Protein AF-A0AAE2V8K0-F1 (afdb_monomer_lite)

Sequence (144 aa):
MKSPLLIAMAVTLALTACDSVFAPAGWPVTVTSDRKAVSHMVDHVKFTGSTTNLSHQEKVLLTFLDDPKNIADSIGEEHHENSHKWTAAEVYLVEPGKHVSVLCENGVEQKPVYFHYHETEKTWYRVGNLEPEHSKGVAAVVVQ

Organism: NCBI:txid2800421

pLDDT: mean 84.71, std 18.4, range [37.19, 98.0]

Foldseek 3Di:
DDDDDDPDDDDDPPDDDPQFDDQDPPPADEFFQDPVLLCCCVVQAAEDDDSPDADRLRSRVSSQQSQLCSQLSQRVNNPPDQSSLKHFRYWYCPDGPAKIWTWIDNVPDIDIWIWGQDPVQQFIFTWPDDDPVGPPGTTHYRRD

Radius of gyration: 18.83 Å; chains: 1; bounding box: 55×66×33 Å

Structure (mmCIF, N/CA/C/O backbone):
data_AF-A0AAE2V8K0-F1
#
_entry.id   AF-A0AAE2V8K0-F1
#
loop_
_atom_site.group_PDB
_atom_site.id
_atom_site.type_symbol
_atom_site.label_atom_id
_atom_site.label_alt_id
_atom_site.label_comp_id
_atom_site.label_asym_id
_atom_site.label_entity_id
_atom_site.label_seq_id
_atom_site.pdbx_PDB_ins_code
_atom_site.Cartn_x
_atom_site.Cartn_y
_atom_site.Cartn_z
_atom_site.occupancy
_atom_site.B_iso_or_equiv
_atom_site.auth_seq_id
_atom_site.auth_comp_id
_atom_site.auth_asym_id
_atom_site.auth_atom_id
_atom_site.pdbx_PDB_model_num
ATOM 1 N N . MET A 1 1 ? 40.749 49.537 11.526 1.00 38.88 1 MET A N 1
ATOM 2 C CA . MET A 1 1 ? 39.767 50.111 10.571 1.00 38.88 1 MET A CA 1
ATOM 3 C C . MET A 1 1 ? 39.993 49.400 9.241 1.00 38.88 1 MET A C 1
ATOM 5 O O . MET A 1 1 ? 41.113 49.474 8.775 1.00 38.88 1 MET A O 1
ATOM 9 N N . LYS A 1 2 ? 39.101 48.638 8.604 1.00 38.88 2 LYS A N 1
ATOM 10 C CA . LYS A 1 2 ? 37.661 48.361 8.717 1.00 38.88 2 LYS A CA 1
ATOM 11 C C . LYS A 1 2 ? 37.446 46.887 8.317 1.00 38.88 2 LYS A C 1
ATOM 13 O O . LYS A 1 2 ? 38.063 46.436 7.358 1.00 38.88 2 LYS A O 1
ATOM 18 N N . SER A 1 3 ? 36.571 46.183 9.029 1.00 44.59 3 SER A N 1
ATOM 19 C CA . SER A 1 3 ? 35.986 44.906 8.599 1.00 44.59 3 SER A CA 1
ATOM 20 C C . SER A 1 3 ? 34.988 45.109 7.453 1.00 44.59 3 SER A C 1
ATOM 22 O O . SER A 1 3 ? 34.368 46.171 7.376 1.00 44.59 3 SER A O 1
ATOM 24 N N . PRO A 1 4 ? 34.732 44.053 6.672 1.00 48.25 4 PRO A N 1
ATOM 25 C CA . PRO A 1 4 ? 33.387 43.721 6.204 1.00 48.25 4 PRO A CA 1
ATOM 26 C C . PRO A 1 4 ? 33.098 42.270 6.637 1.00 48.25 4 PRO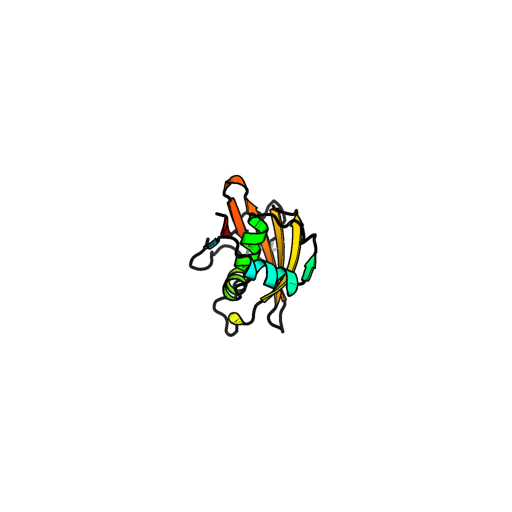 A C 1
ATOM 28 O O . PRO A 1 4 ? 33.680 41.330 6.115 1.00 48.25 4 PRO A O 1
ATOM 31 N N . LEU A 1 5 ? 32.434 41.986 7.757 1.00 42.44 5 LEU A N 1
ATOM 32 C CA . LEU A 1 5 ? 30.994 42.095 8.006 1.00 42.44 5 LEU A CA 1
ATOM 33 C C . LEU A 1 5 ? 30.100 41.857 6.769 1.00 42.44 5 LEU A C 1
ATOM 35 O O . LEU A 1 5 ? 29.931 42.740 5.938 1.00 42.44 5 LEU A O 1
ATOM 39 N N . LEU A 1 6 ? 29.476 40.672 6.775 1.00 45.03 6 LEU A N 1
ATOM 40 C CA . LEU A 1 6 ? 28.137 40.352 6.265 1.00 45.03 6 LEU A CA 1
ATOM 41 C C . LEU A 1 6 ? 27.896 40.455 4.750 1.00 45.03 6 LEU A C 1
ATOM 43 O O . LEU A 1 6 ? 27.328 41.421 4.254 1.00 45.03 6 LEU A O 1
ATOM 47 N N . ILE A 1 7 ? 28.134 39.339 4.060 1.00 44.94 7 ILE A N 1
ATOM 48 C CA . ILE A 1 7 ? 27.160 38.832 3.083 1.00 44.94 7 ILE A CA 1
ATOM 49 C C . ILE A 1 7 ? 26.693 37.476 3.613 1.00 44.94 7 ILE A C 1
ATOM 51 O O . ILE A 1 7 ? 27.180 36.415 3.238 1.00 44.94 7 ILE A O 1
ATOM 55 N N . ALA A 1 8 ? 25.787 37.537 4.584 1.00 40.66 8 ALA A N 1
ATOM 56 C CA . ALA A 1 8 ? 24.823 36.477 4.796 1.00 40.66 8 ALA A CA 1
ATOM 57 C C . ALA A 1 8 ? 23.635 36.808 3.893 1.00 40.66 8 ALA A C 1
ATOM 59 O O . ALA A 1 8 ? 23.083 37.896 4.021 1.00 40.66 8 ALA A O 1
ATOM 60 N N . MET A 1 9 ? 23.275 35.908 2.983 1.00 38.28 9 MET A N 1
ATOM 61 C CA . MET A 1 9 ? 21.905 35.408 2.827 1.00 38.28 9 MET A CA 1
ATOM 62 C C . MET A 1 9 ? 21.748 34.645 1.509 1.00 38.28 9 MET A C 1
ATOM 64 O O . MET A 1 9 ? 21.858 35.197 0.420 1.00 38.28 9 MET A O 1
ATOM 68 N N . ALA A 1 10 ? 21.366 33.382 1.691 1.00 45.31 10 ALA A N 1
ATOM 69 C CA . ALA A 1 10 ? 20.246 32.766 0.993 1.00 45.31 10 ALA A CA 1
ATOM 70 C C . ALA A 1 10 ? 20.416 32.415 -0.488 1.00 45.31 10 ALA A C 1
ATOM 72 O O . ALA A 1 10 ? 19.598 32.821 -1.299 1.00 45.31 10 ALA A O 1
ATOM 73 N N . VAL A 1 11 ? 21.360 31.535 -0.824 1.00 44.00 11 VAL A N 1
ATOM 74 C CA . VAL A 1 11 ? 21.142 30.598 -1.940 1.00 44.00 11 VAL A CA 1
ATOM 75 C C . VAL A 1 11 ? 21.827 29.274 -1.615 1.00 44.00 11 VAL A C 1
ATOM 77 O O . VAL A 1 11 ? 23.029 29.166 -1.789 1.00 44.00 11 VAL A O 1
ATOM 80 N N . THR A 1 12 ? 21.045 28.333 -1.078 1.00 38.94 12 THR A N 1
ATOM 81 C CA . THR A 1 12 ? 21.103 26.856 -1.225 1.00 38.94 12 THR A CA 1
ATOM 82 C C . THR A 1 12 ? 20.494 26.182 0.010 1.00 38.94 12 THR A C 1
ATOM 84 O O . THR A 1 12 ? 21.112 25.361 0.677 1.00 38.94 12 THR A O 1
ATOM 87 N N . LEU A 1 13 ? 19.256 26.556 0.330 1.00 41.56 13 LEU A N 1
ATOM 88 C CA . LEU A 1 13 ? 18.327 25.753 1.130 1.00 41.56 13 LEU A CA 1
ATOM 89 C C . LEU A 1 13 ? 17.140 25.443 0.216 1.00 41.56 13 LEU A C 1
ATOM 91 O O . LEU A 1 13 ? 16.050 25.978 0.359 1.00 41.56 13 LEU A O 1
ATOM 95 N N . ALA A 1 14 ? 17.411 24.669 -0.825 1.00 43.31 14 ALA A N 1
ATOM 96 C CA . ALA A 1 14 ? 16.397 24.125 -1.710 1.00 43.31 14 ALA A CA 1
ATOM 97 C C . ALA A 1 14 ? 16.989 22.850 -2.292 1.00 43.31 14 ALA A C 1
ATOM 99 O O . ALA A 1 14 ? 17.679 22.937 -3.298 1.00 43.31 14 ALA A O 1
ATOM 100 N N . LEU A 1 15 ? 16.840 21.727 -1.579 1.00 42.91 15 LEU A N 1
ATOM 101 C CA . LEU A 1 15 ? 16.934 20.345 -2.089 1.00 42.91 15 LEU A CA 1
ATOM 102 C C . LEU A 1 15 ? 16.721 19.321 -0.953 1.00 42.91 15 LEU A C 1
ATOM 104 O O . LEU A 1 15 ? 17.386 18.295 -0.882 1.00 42.91 15 LEU A O 1
ATOM 108 N N . THR A 1 16 ? 15.788 19.584 -0.037 1.00 40.84 16 THR A N 1
ATOM 109 C CA . THR A 1 16 ? 15.319 18.551 0.895 1.00 40.84 16 THR A CA 1
ATOM 110 C C . THR A 1 16 ? 13.808 18.445 0.773 1.00 40.84 16 THR A C 1
ATOM 112 O O . THR A 1 16 ? 13.094 19.354 1.190 1.00 40.84 16 THR A O 1
ATOM 115 N N . ALA A 1 17 ? 13.371 17.332 0.182 1.00 37.19 17 ALA A N 1
ATOM 116 C CA . ALA A 1 17 ? 12.003 16.822 0.140 1.00 37.19 17 ALA A CA 1
ATOM 117 C C . ALA A 1 17 ? 10.971 17.689 -0.608 1.00 37.19 17 ALA A C 1
ATOM 119 O O . ALA A 1 17 ? 10.104 18.317 -0.009 1.00 37.19 17 ALA A O 1
ATOM 120 N N . CYS A 1 18 ? 11.012 17.640 -1.941 1.00 42.81 18 CYS A N 1
ATOM 121 C CA . CYS A 1 18 ? 9.850 17.955 -2.780 1.00 42.81 18 CYS A CA 1
ATOM 122 C C . CYS A 1 18 ? 9.166 16.668 -3.287 1.00 42.81 18 CYS A C 1
ATOM 124 O O . CYS A 1 18 ? 8.561 16.686 -4.347 1.00 42.81 18 CYS A O 1
ATOM 126 N N . ASP A 1 19 ? 9.248 15.555 -2.552 1.00 45.06 19 ASP A N 1
ATOM 127 C CA . ASP A 1 19 ? 8.736 14.258 -3.035 1.00 45.06 19 ASP A CA 1
ATOM 128 C C . ASP A 1 19 ? 7.347 13.884 -2.484 1.00 45.06 19 ASP A C 1
ATOM 130 O O . ASP A 1 19 ? 6.831 12.812 -2.784 1.00 45.06 19 ASP A O 1
ATOM 134 N N . SER A 1 20 ? 6.696 14.730 -1.675 1.00 51.31 20 SER A N 1
ATOM 135 C CA . SER A 1 20 ? 5.611 14.233 -0.807 1.00 51.31 20 SER A CA 1
ATOM 136 C C . SER A 1 20 ? 4.360 15.105 -0.668 1.00 51.31 20 SER A C 1
ATOM 138 O O . SER A 1 20 ? 3.733 15.068 0.388 1.00 51.31 20 SER A O 1
ATOM 140 N N . VAL A 1 21 ? 3.948 15.878 -1.681 1.00 56.09 21 VAL A N 1
ATOM 141 C CA . VAL A 1 21 ? 2.711 16.694 -1.552 1.00 56.09 21 VAL A CA 1
ATOM 142 C C . VAL A 1 21 ? 1.662 16.436 -2.631 1.00 56.09 21 VAL A C 1
ATOM 144 O O . VAL A 1 21 ? 0.474 16.619 -2.369 1.00 56.09 21 VAL A O 1
ATOM 147 N N . PHE A 1 22 ? 2.041 15.969 -3.819 1.00 69.56 22 PHE A N 1
ATOM 148 C CA . PHE A 1 22 ? 1.057 15.742 -4.875 1.00 69.56 22 PHE A CA 1
ATOM 149 C C . PHE A 1 22 ? 0.486 14.329 -4.803 1.00 69.56 22 PHE A C 1
ATOM 151 O O . PHE A 1 22 ? 1.219 13.340 -4.737 1.00 69.56 22 PHE A O 1
ATOM 158 N N . ALA A 1 23 ? -0.844 14.262 -4.771 1.00 83.38 23 ALA A N 1
ATOM 159 C CA . ALA A 1 23 ? -1.573 13.018 -4.909 1.00 83.38 23 ALA A CA 1
ATOM 160 C C . ALA A 1 23 ? -1.494 12.543 -6.364 1.00 83.38 23 ALA A C 1
ATOM 162 O O . ALA A 1 23 ? -1.765 13.356 -7.257 1.00 83.38 23 ALA A O 1
ATOM 163 N N . PRO A 1 24 ? -1.171 11.262 -6.616 1.00 89.56 24 PRO A N 1
ATOM 164 C CA . PRO A 1 24 ? -1.333 10.676 -7.938 1.00 89.56 24 PRO A CA 1
ATOM 165 C C . PRO A 1 24 ? -2.760 10.884 -8.454 1.00 89.56 24 PRO A C 1
ATOM 167 O O . PRO A 1 24 ? -3.730 10.939 -7.688 1.00 89.56 24 PRO A O 1
ATOM 170 N N . ALA A 1 25 ? -2.909 11.009 -9.771 1.00 88.38 25 ALA A N 1
ATOM 171 C CA . ALA A 1 25 ? -4.222 11.194 -10.373 1.00 88.38 25 ALA A CA 1
ATOM 172 C C . ALA A 1 25 ? -5.151 10.012 -10.030 1.00 88.38 25 ALA A C 1
ATOM 174 O O . ALA A 1 25 ? -4.803 8.853 -10.246 1.00 88.38 25 ALA A O 1
ATOM 175 N N . GLY A 1 26 ? -6.352 10.314 -9.527 1.00 89.81 26 GLY A N 1
ATOM 176 C CA . GLY A 1 26 ? -7.345 9.304 -9.141 1.00 89.81 26 GLY A CA 1
ATOM 177 C C . GLY A 1 26 ? -7.267 8.837 -7.685 1.00 89.81 26 GLY A C 1
ATOM 178 O O . GLY A 1 26 ? -8.057 7.980 -7.299 1.00 89.81 26 GLY A O 1
ATOM 179 N N . TRP A 1 27 ? -6.368 9.399 -6.871 1.00 94.12 27 TRP A N 1
ATOM 180 C CA . TRP A 1 27 ? -6.332 9.142 -5.431 1.00 94.12 27 TRP A CA 1
ATOM 181 C C . TRP A 1 27 ? -7.268 10.080 -4.640 1.00 94.12 27 TRP A C 1
ATOM 183 O O . TRP A 1 27 ? -7.443 11.240 -5.028 1.00 94.12 27 TRP A O 1
ATOM 193 N N . PRO A 1 28 ? -7.841 9.612 -3.511 1.00 95.44 28 PRO A N 1
ATOM 194 C CA . PRO A 1 28 ? -7.721 8.253 -2.976 1.00 95.44 28 PRO A CA 1
ATOM 195 C C . PRO A 1 28 ? -8.581 7.235 -3.741 1.00 95.44 28 PRO A C 1
ATOM 197 O O . PRO A 1 28 ? -9.668 7.549 -4.227 1.00 95.44 28 PRO A O 1
ATOM 200 N N . VAL A 1 29 ? -8.115 5.988 -3.794 1.00 95.25 29 VAL A N 1
ATOM 201 C CA . VAL A 1 29 ? -8.820 4.870 -4.429 1.00 95.25 29 VAL A CA 1
ATOM 202 C C . VAL A 1 29 ? -9.710 4.175 -3.404 1.00 95.25 29 VAL A C 1
ATOM 204 O O . VAL A 1 29 ? -9.304 3.920 -2.275 1.00 95.25 29 VAL A O 1
ATOM 207 N N . THR A 1 30 ? -10.937 3.838 -3.786 1.00 96.62 30 THR A N 1
ATOM 208 C CA . THR A 1 30 ? -11.821 3.020 -2.947 1.00 96.62 30 THR A CA 1
ATOM 209 C C . THR A 1 30 ? -11.589 1.546 -3.256 1.00 96.62 30 THR A C 1
ATOM 211 O O . THR A 1 30 ? -11.784 1.130 -4.396 1.00 96.62 30 THR A O 1
ATOM 214 N N . VAL A 1 31 ? -11.175 0.762 -2.259 1.00 94.56 31 VAL A N 1
ATOM 215 C CA . VAL A 1 31 ? -10.784 -0.642 -2.453 1.00 94.56 31 VAL A CA 1
ATOM 216 C C . VAL A 1 31 ? -11.537 -1.538 -1.471 1.00 94.56 31 VAL A C 1
ATOM 218 O O . VAL A 1 31 ? -11.598 -1.276 -0.271 1.00 94.56 31 VAL A O 1
ATOM 221 N N . THR A 1 32 ? -12.104 -2.625 -1.990 1.00 95.31 32 THR A N 1
ATOM 222 C CA . THR A 1 32 ? -12.609 -3.750 -1.191 1.00 95.31 32 THR A CA 1
ATOM 223 C C . THR A 1 32 ? -11.544 -4.841 -1.156 1.00 95.31 32 THR A C 1
ATOM 225 O O . THR A 1 32 ? -10.794 -5.000 -2.115 1.00 95.31 32 THR A O 1
ATOM 228 N N . SER A 1 33 ? -11.465 -5.606 -0.067 1.00 95.75 33 SER A N 1
ATOM 229 C CA . SER A 1 33 ? -10.486 -6.688 0.027 1.00 95.75 33 SER A CA 1
ATOM 230 C C . SER A 1 33 ? -10.776 -7.795 -0.993 1.00 95.75 33 SER A C 1
ATOM 232 O O . SER A 1 33 ? -11.872 -8.358 -1.026 1.00 95.75 33 SER A O 1
ATOM 234 N N . ASP A 1 34 ? -9.773 -8.137 -1.803 1.00 97.19 34 ASP A N 1
ATOM 235 C CA . ASP A 1 34 ? -9.802 -9.281 -2.713 1.00 97.19 34 ASP A CA 1
ATOM 236 C C . ASP A 1 34 ? -8.948 -10.412 -2.133 1.00 97.19 34 ASP A C 1
ATOM 238 O O . ASP A 1 34 ? -7.743 -10.285 -1.911 1.00 97.19 34 ASP A O 1
ATOM 242 N N . ARG A 1 35 ? -9.578 -11.564 -1.894 1.00 96.19 35 ARG A N 1
ATOM 243 C CA . ARG A 1 35 ? -8.906 -12.735 -1.324 1.00 96.19 35 ARG A CA 1
ATOM 244 C C . ARG A 1 35 ? -7.751 -13.246 -2.193 1.00 96.19 35 ARG A C 1
ATOM 246 O O . ARG A 1 35 ? -6.782 -13.752 -1.633 1.00 96.19 35 ARG A O 1
ATOM 253 N N . LYS A 1 36 ? -7.856 -13.174 -3.523 1.00 97.31 36 LYS A N 1
ATOM 254 C CA . LYS A 1 36 ? -6.808 -13.640 -4.441 1.00 97.31 36 LYS A CA 1
ATOM 255 C C . LYS A 1 36 ? -5.594 -12.725 -4.392 1.00 97.31 36 LYS A C 1
ATOM 257 O O . LYS A 1 36 ? -4.496 -13.242 -4.237 1.00 97.31 36 LYS A O 1
ATOM 262 N N . ALA A 1 37 ? -5.811 -11.413 -4.442 1.00 96.75 37 ALA A N 1
ATOM 263 C CA . ALA A 1 37 ? -4.746 -10.419 -4.321 1.00 96.75 37 ALA A CA 1
ATOM 264 C C . ALA A 1 37 ? -4.023 -10.548 -2.972 1.00 96.75 37 ALA A C 1
ATOM 266 O O . ALA A 1 37 ? -2.804 -10.650 -2.905 1.00 96.75 37 ALA A O 1
ATOM 267 N N . VAL A 1 38 ? -4.787 -10.671 -1.878 1.00 96.50 38 VAL A N 1
ATOM 268 C CA . VAL A 1 38 ? -4.217 -10.894 -0.541 1.00 96.50 38 VAL A CA 1
ATOM 269 C C . VAL A 1 38 ? -3.388 -12.180 -0.485 1.00 96.50 38 VAL A C 1
ATOM 271 O O . VAL A 1 38 ? -2.298 -12.157 0.078 1.00 96.50 38 VAL A O 1
ATOM 274 N N . SER A 1 39 ? -3.881 -13.292 -1.049 1.00 95.69 39 SER A N 1
ATOM 275 C CA . SER A 1 39 ? -3.116 -14.549 -1.095 1.00 95.69 39 SER A CA 1
ATOM 276 C C . SER A 1 39 ? -1.842 -14.381 -1.908 1.00 95.69 39 SER A C 1
ATOM 278 O O . SER A 1 39 ? -0.780 -14.724 -1.415 1.00 95.69 39 SER A O 1
ATOM 280 N N . HIS A 1 40 ? -1.933 -13.795 -3.106 1.00 95.62 40 HIS A N 1
ATOM 281 C CA . HIS A 1 40 ? -0.777 -13.568 -3.967 1.00 95.62 40 HIS A CA 1
ATOM 282 C C . HIS A 1 40 ? 0.306 -12.766 -3.241 1.00 95.62 40 HIS A C 1
ATOM 284 O O . HIS A 1 40 ? 1.450 -13.213 -3.175 1.00 95.62 40 HIS A O 1
ATOM 290 N N . MET A 1 41 ? -0.070 -11.656 -2.603 1.00 95.88 41 MET A N 1
ATOM 291 C CA . MET A 1 41 ? 0.853 -10.866 -1.796 1.00 95.88 41 MET A CA 1
ATOM 292 C C . MET A 1 41 ? 1.480 -11.711 -0.684 1.00 95.88 41 MET A C 1
ATOM 294 O O . MET A 1 41 ? 2.699 -11.777 -0.591 1.00 95.88 41 MET A O 1
ATOM 298 N N . VAL A 1 42 ? 0.679 -12.394 0.138 1.00 94.31 42 VAL A N 1
ATOM 299 C CA . VAL A 1 42 ? 1.183 -13.202 1.266 1.00 94.31 42 VAL A CA 1
ATOM 300 C C . VAL A 1 42 ? 2.087 -14.356 0.819 1.00 94.31 42 VAL A C 1
ATOM 302 O O . VAL A 1 42 ? 3.048 -14.674 1.519 1.00 94.31 42 VAL A O 1
ATOM 305 N N . ASP A 1 43 ? 1.790 -14.975 -0.321 1.00 93.69 43 ASP A N 1
ATOM 306 C CA . ASP A 1 43 ? 2.503 -16.147 -0.827 1.00 93.69 43 ASP A CA 1
ATOM 307 C C . ASP A 1 43 ? 3.811 -15.772 -1.550 1.00 93.69 43 ASP A C 1
ATOM 309 O O . ASP A 1 43 ? 4.751 -16.571 -1.566 1.00 93.69 43 ASP A O 1
ATOM 313 N N . HIS A 1 44 ? 3.888 -14.571 -2.140 1.00 92.56 44 HIS A N 1
ATOM 314 C CA . HIS A 1 44 ? 4.991 -14.176 -3.028 1.00 92.56 44 HIS A CA 1
ATOM 315 C C . HIS A 1 44 ? 5.814 -12.970 -2.568 1.00 92.56 44 HIS A C 1
ATOM 317 O O . HIS A 1 44 ? 6.925 -12.784 -3.062 1.00 92.56 44 HIS A O 1
ATOM 323 N N . VAL A 1 45 ? 5.324 -12.178 -1.618 1.00 94.00 45 VAL A N 1
ATOM 324 C CA . VAL A 1 45 ? 6.052 -11.041 -1.042 1.00 94.00 45 VAL A CA 1
ATOM 325 C C . VAL A 1 45 ? 6.576 -11.440 0.330 1.00 94.00 45 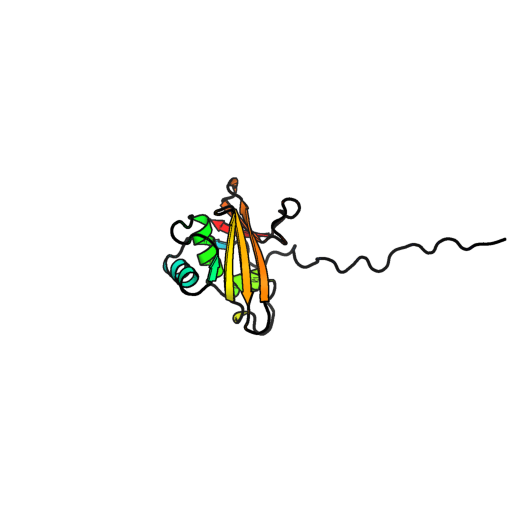VAL A C 1
ATOM 327 O O . VAL A 1 45 ? 5.913 -12.144 1.091 1.00 94.00 45 VAL A O 1
ATOM 330 N N . LYS A 1 46 ? 7.782 -11.003 0.692 1.00 92.81 46 LYS A N 1
ATOM 331 C CA . LYS A 1 46 ? 8.315 -11.303 2.022 1.00 92.81 46 LYS A CA 1
ATOM 332 C C . LYS A 1 46 ? 7.575 -10.479 3.076 1.00 92.81 46 LYS A C 1
ATOM 334 O O . LYS A 1 46 ? 7.647 -9.253 3.083 1.00 92.81 46 LYS A O 1
ATOM 339 N N . PHE A 1 47 ? 6.906 -11.154 4.006 1.00 91.31 47 PHE A N 1
ATOM 340 C CA . PHE A 1 47 ? 6.221 -10.512 5.125 1.00 91.31 47 PHE A CA 1
ATOM 341 C C . PHE A 1 47 ? 7.042 -10.577 6.402 1.00 91.31 47 PHE A C 1
ATOM 343 O O . PHE A 1 47 ? 7.511 -11.639 6.808 1.00 91.31 47 PHE A O 1
ATOM 350 N N . THR A 1 48 ? 7.136 -9.441 7.085 1.00 83.19 48 THR A N 1
ATOM 351 C CA . THR A 1 48 ? 7.631 -9.399 8.458 1.00 83.19 48 THR A CA 1
ATOM 352 C C . THR A 1 48 ? 6.484 -8.995 9.377 1.00 83.19 48 THR A C 1
ATOM 354 O O . THR A 1 48 ? 6.013 -7.858 9.356 1.00 83.19 48 THR A O 1
ATOM 357 N N . GLY A 1 49 ? 5.993 -9.974 10.134 1.00 74.69 49 GLY A N 1
ATOM 358 C CA . GLY A 1 49 ? 4.764 -9.890 10.921 1.00 74.69 49 GLY A CA 1
ATOM 359 C C . GLY A 1 49 ? 3.931 -11.165 10.781 1.00 74.69 49 GLY A C 1
ATOM 360 O O . GLY A 1 49 ? 4.248 -12.047 9.984 1.00 74.69 49 GLY A O 1
ATOM 361 N N . SER A 1 50 ? 2.863 -11.285 11.571 1.00 78.25 50 SER A N 1
ATOM 362 C CA . SER A 1 50 ? 1.964 -12.442 11.496 1.00 78.25 50 SER A CA 1
ATOM 363 C C . SER A 1 50 ? 0.934 -12.257 10.382 1.00 78.25 50 SER A C 1
ATOM 365 O O . SER A 1 50 ? 0.032 -11.435 10.508 1.00 78.25 50 SER A O 1
ATOM 367 N N . THR A 1 51 ? 1.008 -13.062 9.323 1.00 84.06 51 THR A N 1
ATOM 368 C CA . THR A 1 51 ? 0.045 -13.026 8.202 1.00 84.06 51 THR A CA 1
ATOM 369 C C . THR A 1 51 ? -1.258 -13.780 8.491 1.00 84.06 51 THR A C 1
ATOM 371 O O . THR A 1 51 ? -2.246 -13.627 7.776 1.00 84.06 51 THR A O 1
ATOM 374 N N . THR A 1 52 ? -1.308 -14.568 9.568 1.00 82.06 52 THR A N 1
ATOM 375 C CA . THR A 1 52 ? -2.482 -15.379 9.939 1.00 82.06 52 THR A CA 1
ATOM 376 C C . THR A 1 52 ? -3.685 -14.556 10.398 1.00 82.06 52 THR A C 1
ATOM 378 O O . THR A 1 52 ? -4.816 -15.016 10.265 1.00 82.06 52 THR A O 1
ATOM 381 N N . ASN A 1 53 ? -3.460 -13.339 10.903 1.00 85.88 53 ASN A N 1
ATOM 382 C CA . ASN A 1 53 ? -4.493 -12.485 11.495 1.00 85.88 53 ASN A CA 1
ATOM 383 C C . ASN A 1 53 ? -4.492 -11.076 10.889 1.00 85.88 53 ASN A C 1
ATOM 385 O O . ASN A 1 53 ? -4.614 -10.092 11.613 1.00 85.88 53 ASN A O 1
ATOM 389 N N . LEU A 1 54 ? -4.363 -10.973 9.563 1.00 93.38 54 LEU A N 1
ATOM 390 C CA . LEU A 1 54 ? -4.485 -9.687 8.877 1.00 93.38 54 LEU A CA 1
ATOM 391 C C . LEU A 1 54 ? -5.874 -9.079 9.115 1.00 93.38 54 LEU A C 1
ATOM 393 O O . LEU A 1 54 ? -6.913 -9.708 8.854 1.00 93.38 54 LEU A O 1
ATOM 397 N N . 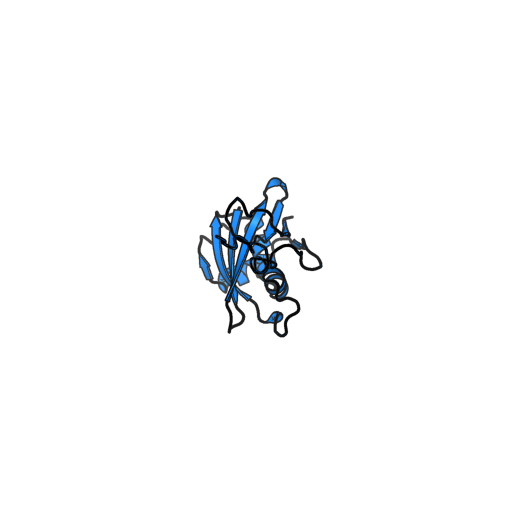SER A 1 55 ? -5.874 -7.838 9.584 1.00 95.19 55 SER A N 1
ATOM 398 C CA . SER A 1 55 ? -7.059 -7.003 9.736 1.00 95.19 55 SER A CA 1
ATOM 399 C C . SER A 1 55 ? -7.707 -6.694 8.381 1.00 95.19 55 SER A C 1
ATOM 401 O O . SER A 1 55 ? -7.136 -6.933 7.314 1.00 95.19 55 SER A O 1
ATOM 403 N N . HIS A 1 56 ? -8.938 -6.176 8.402 1.00 96.31 56 HIS A N 1
ATOM 404 C CA . HIS A 1 56 ? -9.649 -5.828 7.167 1.00 96.31 56 HIS A CA 1
ATOM 405 C C . HIS A 1 56 ? -8.933 -4.719 6.392 1.00 96.31 56 HIS A C 1
ATOM 407 O O . HIS A 1 56 ? -8.706 -4.855 5.193 1.00 96.31 56 HIS A O 1
ATOM 413 N N . GLN A 1 57 ? -8.498 -3.667 7.084 1.00 96.94 57 GLN A N 1
ATOM 414 C CA . GLN A 1 57 ? -7.761 -2.563 6.484 1.00 96.94 57 GLN A CA 1
ATOM 415 C C . GLN A 1 57 ? -6.417 -3.012 5.903 1.00 96.94 57 GLN A C 1
ATOM 417 O O . GLN A 1 57 ? -6.050 -2.547 4.828 1.00 96.94 57 GLN A O 1
ATOM 422 N N . GLU A 1 58 ? -5.708 -3.947 6.544 1.00 97.06 58 GLU A N 1
ATOM 423 C CA . GLU A 1 58 ? -4.471 -4.505 5.984 1.00 97.06 58 GLU A CA 1
ATOM 424 C C . GLU A 1 58 ? -4.760 -5.310 4.719 1.00 97.06 58 GLU A C 1
ATOM 426 O O . GLU A 1 58 ? -4.076 -5.130 3.722 1.00 97.06 58 GLU A O 1
ATOM 431 N N . LYS A 1 59 ? -5.812 -6.139 4.700 1.00 97.38 59 LYS A N 1
ATOM 432 C CA . LYS A 1 59 ? -6.218 -6.878 3.489 1.00 97.38 59 LYS A CA 1
ATOM 433 C C . LYS A 1 59 ? -6.573 -5.946 2.332 1.00 97.38 59 LYS A C 1
ATOM 435 O O . LYS A 1 59 ? -6.238 -6.239 1.186 1.00 97.38 59 LYS A O 1
ATOM 440 N N . VAL A 1 60 ? -7.240 -4.833 2.626 1.00 97.94 60 VAL A N 1
ATOM 441 C CA . VAL A 1 60 ? -7.539 -3.794 1.635 1.00 97.94 60 VAL A CA 1
ATOM 442 C C . VAL A 1 60 ? -6.254 -3.148 1.116 1.00 97.94 60 VAL A C 1
ATOM 444 O O . VAL A 1 60 ? -6.092 -3.032 -0.096 1.00 97.94 60 VAL A O 1
ATOM 447 N N . LEU A 1 61 ? -5.307 -2.809 1.997 1.00 97.88 61 LEU A N 1
ATOM 448 C CA . LEU A 1 61 ? -4.008 -2.281 1.578 1.00 97.88 61 LEU A CA 1
ATOM 449 C C . LEU A 1 61 ? -3.232 -3.294 0.726 1.00 97.88 61 LEU A C 1
ATOM 451 O O . LEU A 1 61 ? -2.691 -2.924 -0.305 1.00 97.88 61 LEU A O 1
ATOM 455 N N . LEU A 1 62 ? -3.220 -4.577 1.092 1.00 97.31 62 LEU A N 1
ATOM 456 C CA . LEU A 1 62 ? -2.569 -5.612 0.284 1.00 97.31 62 LEU A CA 1
ATOM 457 C C . LEU A 1 62 ? -3.230 -5.780 -1.086 1.00 97.31 62 LEU A C 1
ATOM 459 O O . LEU A 1 62 ? -2.527 -5.948 -2.070 1.00 97.31 62 LEU A O 1
ATOM 463 N N . THR A 1 63 ? -4.559 -5.679 -1.163 1.00 98.00 63 THR A N 1
ATOM 464 C CA . THR A 1 63 ? -5.276 -5.688 -2.450 1.00 98.00 63 THR A CA 1
ATOM 465 C C . THR A 1 63 ? -4.855 -4.508 -3.324 1.00 98.00 63 THR A C 1
ATOM 467 O O . THR A 1 63 ? -4.674 -4.657 -4.525 1.00 98.00 63 THR A O 1
ATOM 470 N N . PHE A 1 64 ? -4.670 -3.335 -2.720 1.00 97.75 64 PHE A N 1
ATOM 471 C CA . PHE A 1 64 ? -4.161 -2.158 -3.414 1.00 97.75 64 PHE A CA 1
ATOM 472 C C . PHE A 1 64 ? -2.713 -2.348 -3.900 1.00 97.75 64 PHE A C 1
ATOM 474 O O . PHE A 1 64 ? -2.416 -2.016 -5.044 1.00 97.75 64 PHE A O 1
ATOM 481 N N . LEU A 1 65 ? -1.834 -2.907 -3.063 1.00 97.50 65 LEU A N 1
ATOM 482 C CA . LEU A 1 65 ? -0.410 -3.121 -3.360 1.00 97.50 65 LEU A CA 1
ATOM 483 C C . LEU A 1 65 ? -0.139 -4.257 -4.363 1.00 97.50 65 LEU A C 1
ATOM 485 O O . LEU A 1 65 ? 0.968 -4.342 -4.886 1.00 97.50 65 LEU A O 1
ATOM 489 N N . ASP A 1 66 ? -1.127 -5.112 -4.627 1.00 97.00 66 ASP A N 1
ATOM 490 C CA . ASP A 1 66 ? -1.047 -6.189 -5.622 1.00 97.00 66 ASP A CA 1
ATOM 491 C C . ASP A 1 66 ? -0.960 -5.662 -7.065 1.00 97.00 66 ASP A C 1
ATOM 493 O O . ASP A 1 66 ? -0.458 -6.344 -7.955 1.00 97.00 66 ASP A O 1
ATOM 497 N N . ASP A 1 67 ? -1.428 -4.432 -7.302 1.00 95.19 67 ASP A N 1
ATOM 498 C CA . ASP A 1 67 ? -1.365 -3.775 -8.606 1.00 95.19 67 ASP A CA 1
ATOM 499 C C . ASP A 1 67 ? -0.036 -3.001 -8.766 1.00 95.19 67 ASP A C 1
ATOM 501 O O . ASP A 1 67 ? 0.187 -2.006 -8.061 1.00 95.19 67 ASP A O 1
ATOM 505 N N . PRO A 1 68 ? 0.832 -3.373 -9.730 1.00 93.25 68 PRO A N 1
ATOM 506 C CA . PRO A 1 68 ? 2.076 -2.655 -10.014 1.00 93.25 68 PRO A CA 1
ATOM 507 C C . PRO A 1 68 ? 1.884 -1.161 -10.293 1.00 93.25 68 PRO A C 1
ATOM 509 O O . PRO A 1 68 ? 2.767 -0.356 -9.994 1.00 93.25 68 PRO A O 1
ATOM 512 N N . LYS A 1 69 ? 0.730 -0.751 -10.838 1.00 93.62 69 LYS A N 1
ATOM 513 C CA . LYS A 1 69 ? 0.434 0.667 -11.064 1.00 93.62 69 LYS A CA 1
ATOM 514 C C . LYS A 1 69 ? 0.304 1.417 -9.739 1.00 93.62 69 LYS A C 1
ATOM 516 O O . LYS A 1 69 ? 0.870 2.496 -9.597 1.00 93.62 69 LYS A O 1
ATOM 521 N N . ASN A 1 70 ? -0.405 0.846 -8.768 1.00 95.75 70 ASN A N 1
ATOM 522 C CA . ASN A 1 70 ? -0.558 1.452 -7.447 1.00 95.75 70 ASN A CA 1
ATOM 523 C C . ASN A 1 70 ? 0.787 1.541 -6.724 1.00 95.75 70 ASN A C 1
ATOM 525 O O . ASN A 1 70 ? 1.044 2.529 -6.036 1.00 95.75 70 ASN A O 1
ATOM 529 N N . ILE A 1 71 ? 1.664 0.550 -6.912 1.00 95.75 71 ILE A N 1
ATOM 530 C CA . ILE A 1 71 ? 3.044 0.604 -6.421 1.00 95.75 71 ILE A CA 1
ATOM 531 C C . ILE A 1 71 ? 3.801 1.767 -7.065 1.00 95.75 71 ILE A C 1
ATOM 533 O O . ILE A 1 71 ? 4.344 2.596 -6.336 1.00 95.75 71 ILE A O 1
ATOM 537 N N . ALA A 1 72 ? 3.791 1.871 -8.396 1.00 94.44 72 ALA A N 1
ATOM 538 C CA . ALA A 1 72 ? 4.468 2.943 -9.124 1.00 94.44 72 ALA A CA 1
ATOM 539 C C . ALA A 1 72 ? 3.960 4.338 -8.716 1.00 94.44 72 ALA A C 1
ATOM 541 O O . ALA A 1 72 ? 4.769 5.205 -8.393 1.00 94.44 72 ALA A O 1
ATOM 542 N N . ASP A 1 73 ? 2.638 4.526 -8.638 1.00 94.25 73 ASP A N 1
ATOM 543 C CA . ASP A 1 73 ? 2.007 5.755 -8.137 1.00 94.25 73 ASP A CA 1
ATOM 544 C C . ASP A 1 73 ? 2.453 6.067 -6.692 1.00 94.25 73 ASP A C 1
ATOM 546 O O . ASP A 1 73 ? 2.717 7.215 -6.328 1.00 94.25 73 ASP A O 1
ATOM 550 N N . SER A 1 74 ? 2.555 5.041 -5.839 1.00 94.25 74 SER A N 1
ATOM 551 C CA . SER A 1 74 ? 2.928 5.217 -4.433 1.00 94.25 74 SER A CA 1
ATOM 552 C C . SER A 1 74 ? 4.359 5.729 -4.280 1.00 94.25 74 SER A C 1
ATOM 554 O O . SER A 1 74 ? 4.608 6.576 -3.421 1.00 94.25 74 SER A O 1
ATOM 556 N N . ILE A 1 75 ? 5.286 5.272 -5.119 1.00 92.88 75 ILE A N 1
ATOM 557 C CA . ILE A 1 75 ? 6.695 5.691 -5.080 1.00 92.88 75 ILE A CA 1
ATOM 558 C C . ILE A 1 75 ? 7.003 6.903 -5.980 1.00 92.88 75 ILE A C 1
ATOM 560 O O . ILE A 1 75 ? 8.141 7.364 -5.974 1.00 92.88 75 ILE A O 1
ATOM 564 N N . GLY A 1 76 ? 6.014 7.427 -6.719 1.00 90.19 76 GLY A N 1
ATOM 565 C CA . GLY A 1 76 ? 6.169 8.591 -7.604 1.00 90.19 76 GLY A CA 1
ATOM 566 C C . GLY A 1 76 ? 6.854 8.291 -8.942 1.00 90.19 76 GLY A C 1
ATOM 567 O O . GLY A 1 76 ? 7.528 9.155 -9.495 1.00 90.19 76 GLY A O 1
ATOM 568 N N . GLU A 1 77 ? 6.737 7.058 -9.439 1.00 89.88 77 GLU A N 1
ATOM 569 C CA . GLU A 1 77 ? 7.384 6.578 -10.669 1.00 89.88 77 GLU A CA 1
ATOM 570 C C . GLU A 1 77 ? 6.382 6.317 -11.806 1.00 89.88 77 GLU A C 1
ATOM 572 O O . GLU A 1 77 ? 6.729 5.729 -12.829 1.00 89.88 77 GLU A O 1
ATOM 577 N N . GLU A 1 78 ? 5.123 6.737 -11.675 1.00 83.81 78 GLU A N 1
ATOM 578 C CA . GLU A 1 78 ? 4.040 6.406 -12.608 1.00 83.81 78 GLU A CA 1
ATOM 579 C C . GLU A 1 78 ? 4.287 6.880 -14.049 1.00 83.81 78 GLU A C 1
ATOM 581 O O . GLU A 1 78 ? 3.830 6.251 -15.009 1.00 83.81 78 GLU A O 1
ATOM 586 N N . HIS A 1 79 ? 5.046 7.964 -14.211 1.00 85.75 79 HIS A N 1
ATOM 587 C CA . HIS A 1 79 ? 5.369 8.571 -15.503 1.00 85.75 79 HIS A CA 1
ATOM 588 C C . HIS A 1 79 ? 6.704 8.102 -16.096 1.00 85.75 79 HIS A C 1
ATOM 590 O O . HIS A 1 79 ? 7.079 8.549 -17.182 1.00 85.75 79 HIS A O 1
ATOM 596 N N . HIS A 1 80 ? 7.421 7.207 -15.416 1.00 85.25 80 HIS A N 1
ATOM 597 C CA . HIS A 1 80 ? 8.731 6.745 -15.853 1.00 85.25 80 HIS A CA 1
ATOM 598 C C . HIS A 1 80 ? 8.639 5.569 -16.829 1.00 85.25 80 HIS A C 1
ATOM 600 O O . HIS A 1 80 ? 7.775 4.690 -16.738 1.00 85.25 80 HIS A O 1
ATOM 606 N N . GLU A 1 81 ? 9.583 5.524 -17.772 1.00 80.81 81 GLU A N 1
ATOM 607 C CA . GLU A 1 81 ? 9.791 4.350 -18.611 1.00 80.81 81 GLU A CA 1
ATOM 608 C C . GLU A 1 81 ? 10.166 3.182 -17.690 1.00 80.81 81 GLU A C 1
ATOM 610 O O . GLU A 1 81 ? 11.155 3.261 -16.964 1.00 80.81 81 GLU A O 1
ATOM 615 N N . ASN A 1 82 ? 9.376 2.105 -17.716 1.00 87.38 82 ASN A N 1
ATOM 616 C CA . ASN A 1 82 ? 9.437 0.953 -16.800 1.00 87.38 82 ASN A CA 1
ATOM 617 C C . ASN A 1 82 ? 8.671 1.069 -15.468 1.00 87.38 82 ASN A C 1
ATOM 619 O O . ASN A 1 82 ? 8.872 0.215 -14.607 1.00 87.38 82 ASN A O 1
ATOM 623 N N . SER A 1 83 ? 7.741 2.015 -15.313 1.00 86.81 83 SER A N 1
ATOM 624 C CA . SER A 1 83 ? 6.864 2.093 -14.128 1.00 86.81 83 SER A CA 1
ATOM 625 C C . SER A 1 83 ? 6.185 0.755 -13.776 1.00 86.81 83 SER A C 1
ATOM 627 O O . SER A 1 83 ? 6.158 0.344 -12.622 1.00 86.81 83 SER A O 1
ATOM 629 N N . HIS A 1 84 ? 5.756 0.001 -14.792 1.00 89.12 84 HIS A N 1
ATOM 630 C CA . HIS A 1 84 ? 5.149 -1.331 -14.665 1.00 89.12 84 HIS A CA 1
ATOM 631 C C . HIS A 1 84 ? 6.060 -2.424 -14.079 1.00 89.12 84 HIS A C 1
ATOM 633 O O . HIS A 1 84 ? 5.575 -3.516 -13.794 1.00 89.12 84 HIS A O 1
ATOM 639 N N . LYS A 1 85 ? 7.374 -2.187 -13.966 1.00 93.62 85 LYS A N 1
ATOM 640 C CA . LYS A 1 85 ? 8.317 -3.158 -13.389 1.00 93.62 85 LYS A CA 1
ATOM 641 C C . LYS A 1 85 ? 8.379 -3.087 -11.870 1.00 93.62 85 LYS A C 1
ATOM 643 O O . LYS A 1 85 ? 8.964 -3.981 -11.271 1.00 93.62 85 LYS A O 1
ATOM 648 N N . TRP A 1 86 ? 7.836 -2.032 -11.266 1.00 95.88 86 TRP A N 1
ATOM 649 C CA . TRP A 1 86 ? 7.852 -1.881 -9.822 1.00 95.88 86 TRP A CA 1
ATOM 650 C C . TRP A 1 86 ? 6.853 -2.826 -9.159 1.00 95.88 86 TRP A C 1
ATOM 652 O O . TRP A 1 86 ? 5.667 -2.828 -9.481 1.00 95.88 86 TRP A O 1
ATOM 662 N N . THR A 1 87 ? 7.340 -3.606 -8.202 1.00 96.06 87 THR A N 1
ATOM 663 C CA . THR A 1 87 ? 6.546 -4.542 -7.402 1.00 96.06 87 THR A CA 1
ATOM 664 C C . THR A 1 87 ? 6.898 -4.407 -5.928 1.00 96.06 87 THR A C 1
ATOM 666 O O . THR A 1 87 ? 7.988 -3.949 -5.582 1.00 96.06 87 THR A O 1
ATOM 669 N N . ALA A 1 88 ? 6.003 -4.836 -5.038 1.00 97.00 88 ALA A N 1
ATOM 670 C CA . ALA A 1 88 ? 6.345 -4.998 -3.630 1.00 97.00 88 ALA A CA 1
ATOM 671 C C . ALA A 1 88 ? 7.305 -6.189 -3.454 1.00 97.00 88 ALA A C 1
ATOM 673 O O . ALA A 1 88 ? 6.998 -7.301 -3.873 1.00 97.00 88 ALA A O 1
ATOM 674 N N . ALA A 1 89 ? 8.452 -5.957 -2.821 1.00 95.75 89 ALA A N 1
ATOM 675 C CA . ALA A 1 89 ? 9.436 -6.985 -2.480 1.00 95.75 89 ALA A CA 1
ATOM 676 C C . ALA A 1 89 ? 9.264 -7.464 -1.034 1.00 95.75 89 ALA A C 1
ATOM 678 O O . ALA A 1 89 ? 9.270 -8.666 -0.752 1.00 95.75 89 ALA A O 1
ATOM 679 N N . GLU A 1 90 ? 9.058 -6.519 -0.110 1.00 96.19 90 GLU A N 1
ATOM 680 C CA . GLU A 1 90 ? 8.826 -6.814 1.302 1.00 96.19 90 GLU A CA 1
ATOM 681 C C . GLU A 1 90 ? 7.717 -5.932 1.885 1.00 96.19 90 GLU A C 1
ATOM 683 O O . GLU A 1 90 ? 7.639 -4.740 1.590 1.00 96.19 90 GLU A O 1
ATOM 688 N N . VAL A 1 91 ? 6.891 -6.503 2.764 1.00 96.75 91 VAL A N 1
ATOM 689 C CA . VAL A 1 91 ? 5.890 -5.778 3.558 1.00 96.75 91 VAL A CA 1
ATOM 690 C C . VAL A 1 91 ? 6.180 -5.995 5.040 1.00 96.75 91 VAL A C 1
ATOM 692 O O . VAL A 1 91 ? 6.211 -7.122 5.540 1.00 96.75 91 VAL A O 1
ATOM 695 N N . TYR A 1 92 ? 6.374 -4.897 5.762 1.00 94.94 92 TYR A N 1
ATOM 696 C CA . TYR A 1 92 ? 6.641 -4.882 7.193 1.00 94.94 92 TYR A CA 1
ATOM 697 C C . TYR A 1 92 ? 5.462 -4.229 7.926 1.00 94.94 92 TYR A C 1
ATOM 699 O O . TYR A 1 92 ? 5.193 -3.034 7.767 1.00 94.94 92 TYR A O 1
ATOM 707 N N . LEU A 1 93 ? 4.754 -5.019 8.739 1.00 93.19 93 LEU A N 1
ATOM 708 C CA . LEU A 1 93 ? 3.657 -4.544 9.588 1.00 93.19 93 LEU A CA 1
ATOM 709 C C . LEU A 1 93 ? 4.247 -3.918 10.859 1.00 93.19 93 LEU A C 1
ATOM 711 O O . LEU A 1 93 ? 4.389 -4.584 11.883 1.00 93.19 93 LEU A O 1
ATOM 715 N N . VAL A 1 94 ? 4.635 -2.645 10.765 1.00 92.12 94 VAL A N 1
ATOM 716 C CA . VAL A 1 94 ? 5.361 -1.914 11.818 1.00 92.12 94 VAL A CA 1
ATOM 717 C C . VAL A 1 94 ? 4.549 -1.843 13.102 1.00 92.12 94 VAL A C 1
ATOM 719 O O . VAL A 1 94 ? 5.035 -2.183 14.178 1.00 92.12 94 VAL A O 1
ATOM 722 N N . GLU A 1 95 ? 3.300 -1.416 12.964 1.00 91.12 95 GLU A N 1
ATOM 723 C CA . GLU A 1 95 ? 2.296 -1.431 14.016 1.00 91.12 95 GLU A CA 1
ATOM 724 C C . GLU A 1 95 ? 1.031 -2.011 13.378 1.00 91.12 95 GLU A C 1
ATOM 726 O O . GLU A 1 95 ? 0.371 -1.301 12.612 1.00 91.12 95 GLU A O 1
ATOM 731 N N . PRO A 1 96 ? 0.724 -3.301 13.610 1.00 89.44 96 PRO A N 1
ATOM 732 C CA . PRO A 1 96 ? -0.381 -3.982 12.947 1.00 89.44 96 PRO A CA 1
ATOM 733 C C . PRO A 1 96 ? -1.684 -3.180 12.988 1.00 89.44 96 PRO A C 1
ATOM 735 O O . PRO A 1 96 ? -2.092 -2.659 14.027 1.00 89.44 96 PRO A O 1
ATOM 738 N N . GLY A 1 97 ? -2.315 -3.055 11.825 1.00 89.44 97 GLY A N 1
ATOM 739 C CA . GLY A 1 97 ? -3.538 -2.290 11.613 1.00 89.44 97 GLY A CA 1
ATOM 740 C C . GLY A 1 97 ? -3.380 -0.767 11.578 1.00 89.44 97 GLY A C 1
ATOM 741 O O . GLY A 1 97 ? -4.395 -0.099 11.385 1.00 89.44 97 GLY A O 1
ATOM 742 N N . LYS A 1 98 ? -2.165 -0.221 11.747 1.00 92.81 98 LYS A N 1
ATOM 743 C CA . LYS A 1 98 ? -1.900 1.229 11.801 1.00 92.81 98 LYS A CA 1
ATOM 744 C C . LYS A 1 98 ? -0.758 1.696 10.908 1.00 92.81 98 LYS A C 1
ATOM 746 O O . LYS A 1 98 ? -0.929 2.674 10.194 1.00 92.81 98 LYS A O 1
ATOM 751 N N . HIS A 1 99 ? 0.393 1.032 10.947 1.00 94.06 99 HIS A N 1
ATOM 752 C CA . HIS A 1 99 ? 1.595 1.462 10.236 1.00 94.06 99 HIS A CA 1
ATOM 753 C C . HIS A 1 99 ? 2.187 0.318 9.427 1.00 94.06 99 HIS A C 1
ATOM 755 O O . HIS A 1 99 ? 2.475 -0.753 9.966 1.00 94.06 99 HIS A O 1
ATOM 761 N N . VAL A 1 100 ? 2.411 0.571 8.140 1.00 95.38 100 VAL A N 1
ATOM 762 C CA . VAL A 1 100 ? 2.990 -0.394 7.207 1.00 95.38 100 VAL A CA 1
ATOM 763 C C . VAL A 1 100 ? 4.141 0.263 6.457 1.00 95.38 100 VAL A C 1
ATOM 765 O O . VAL A 1 100 ? 4.020 1.386 5.974 1.00 95.38 100 VAL A O 1
ATOM 768 N N . SER A 1 101 ? 5.260 -0.448 6.367 1.00 96.00 101 SER A N 1
ATOM 769 C CA . SER A 1 101 ? 6.378 -0.112 5.487 1.00 96.00 101 SER A CA 1
ATOM 770 C C . SER A 1 101 ? 6.429 -1.137 4.362 1.00 96.00 101 SER A C 1
ATOM 772 O O . SER A 1 101 ? 6.306 -2.336 4.616 1.00 96.00 101 SER A O 1
ATOM 774 N N . VAL A 1 102 ? 6.591 -0.678 3.127 1.00 97.38 102 VAL A N 1
ATOM 775 C CA . VAL A 1 102 ? 6.683 -1.529 1.940 1.00 97.38 102 VAL A CA 1
ATOM 776 C C . VAL A 1 102 ? 7.982 -1.203 1.225 1.00 97.38 102 VAL A C 1
ATOM 778 O O . VAL A 1 102 ? 8.211 -0.059 0.839 1.00 97.38 102 VAL A O 1
ATOM 781 N N . LEU A 1 103 ? 8.835 -2.204 1.036 1.00 97.00 103 LEU A N 1
ATOM 782 C CA . LEU A 1 103 ? 9.991 -2.091 0.158 1.00 97.00 103 LEU A CA 1
ATOM 783 C C . LEU A 1 103 ? 9.553 -2.483 -1.251 1.00 97.00 103 LEU A C 1
ATOM 785 O O . LEU A 1 103 ? 9.141 -3.620 -1.469 1.00 97.00 103 LEU A O 1
ATOM 789 N N . CYS A 1 104 ? 9.631 -1.547 -2.189 1.00 96.81 104 CYS A N 1
ATOM 790 C CA . CYS A 1 104 ? 9.321 -1.772 -3.596 1.00 96.81 104 CYS A CA 1
ATOM 791 C C . CYS A 1 104 ? 10.617 -1.930 -4.391 1.00 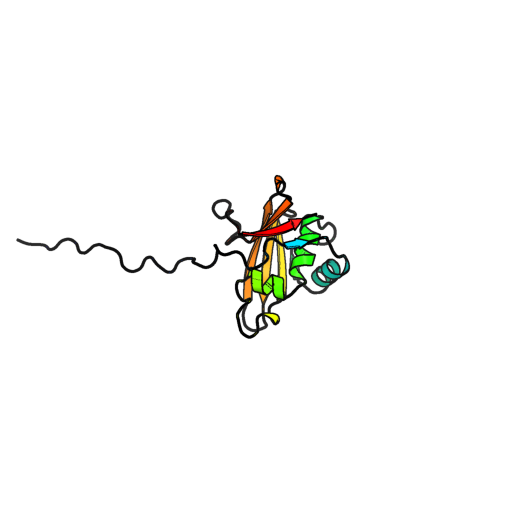96.81 104 CYS A C 1
ATOM 793 O O . CYS A 1 104 ? 11.619 -1.298 -4.053 1.00 96.81 104 CYS A O 1
ATOM 795 N N . GLU A 1 105 ? 10.603 -2.725 -5.457 1.00 95.69 105 GLU A N 1
ATOM 796 C CA . GLU A 1 105 ? 11.762 -2.916 -6.331 1.00 95.69 105 GLU A CA 1
ATOM 797 C C . GLU A 1 105 ? 11.374 -3.077 -7.800 1.00 95.69 105 GLU A C 1
ATOM 799 O O . GLU A 1 105 ? 10.237 -3.424 -8.107 1.00 95.69 105 GLU A O 1
ATOM 804 N N . ASN A 1 106 ? 12.329 -2.851 -8.704 1.00 94.69 106 ASN A N 1
ATOM 805 C CA . ASN A 1 106 ? 12.169 -3.076 -10.149 1.00 94.69 106 ASN A CA 1
ATOM 806 C C . ASN A 1 106 ? 13.272 -3.973 -10.756 1.00 94.69 106 ASN A C 1
ATOM 808 O O . ASN A 1 106 ? 13.468 -3.996 -11.974 1.00 94.69 106 ASN A O 1
ATOM 812 N N . GLY A 1 107 ? 14.028 -4.672 -9.901 1.00 91.12 107 GLY A N 1
ATOM 813 C CA . GLY A 1 107 ? 15.183 -5.500 -10.268 1.00 91.12 107 GLY A CA 1
ATOM 814 C C . GLY A 1 107 ? 16.516 -4.749 -10.392 1.00 91.12 107 GLY A C 1
ATOM 815 O O . GLY A 1 107 ? 17.551 -5.391 -10.570 1.00 91.12 107 GLY A O 1
ATOM 816 N N . VAL A 1 108 ? 16.515 -3.416 -10.289 1.00 92.00 108 VAL A N 1
ATOM 817 C CA . VAL A 1 108 ? 17.728 -2.573 -10.295 1.00 92.00 108 VAL A CA 1
ATOM 818 C C . VAL A 1 108 ? 17.780 -1.677 -9.060 1.00 92.00 108 VAL A C 1
ATOM 820 O O . VAL A 1 108 ? 18.825 -1.546 -8.428 1.00 92.00 108 VAL A O 1
ATOM 823 N N . GLU A 1 109 ? 16.647 -1.079 -8.710 1.00 94.56 109 GLU A N 1
ATOM 824 C CA . GLU A 1 109 ? 16.496 -0.135 -7.610 1.00 94.56 109 GLU A CA 1
ATOM 825 C C . GLU A 1 109 ? 15.511 -0.660 -6.568 1.00 94.56 109 GLU A C 1
ATOM 827 O O . GLU A 1 109 ? 14.619 -1.453 -6.878 1.00 94.56 109 GLU A O 1
ATOM 832 N N . GLN A 1 110 ? 15.660 -0.165 -5.338 1.00 95.50 110 GLN A N 1
ATOM 833 C CA . GLN A 1 110 ? 14.726 -0.398 -4.245 1.00 95.50 110 GLN A CA 1
ATOM 834 C C . GLN A 1 110 ? 14.321 0.931 -3.610 1.00 95.50 110 GLN A C 1
ATOM 836 O O . GLN A 1 110 ? 15.173 1.785 -3.351 1.00 95.50 110 GLN A O 1
ATOM 841 N N . LYS A 1 111 ? 13.023 1.105 -3.353 1.00 95.25 111 LYS A N 1
ATOM 842 C CA . LYS A 1 111 ? 12.456 2.319 -2.756 1.00 95.25 111 LYS A CA 1
ATOM 843 C C . LYS A 1 111 ? 11.451 1.954 -1.664 1.00 95.25 111 LYS A C 1
ATOM 845 O O . LYS A 1 111 ? 10.562 1.139 -1.917 1.00 95.25 111 LYS A O 1
ATOM 850 N N . PRO A 1 112 ? 11.566 2.525 -0.454 1.00 95.00 112 PRO A N 1
ATOM 851 C CA . PRO A 1 112 ? 10.561 2.332 0.575 1.00 95.00 112 PRO A CA 1
ATOM 852 C C . PRO A 1 112 ? 9.364 3.260 0.347 1.00 95.00 112 PRO A C 1
ATOM 854 O O . PRO A 1 112 ? 9.521 4.415 -0.048 1.00 95.00 112 PRO A O 1
ATOM 857 N N . VAL A 1 113 ? 8.173 2.775 0.678 1.00 95.12 113 VAL A N 1
ATOM 858 C CA . VAL A 1 113 ? 6.969 3.587 0.842 1.00 95.12 113 VAL A CA 1
ATOM 859 C C . VAL A 1 113 ? 6.281 3.233 2.153 1.00 95.12 113 VAL A C 1
ATOM 861 O O . VAL A 1 113 ? 6.317 2.091 2.611 1.00 95.12 113 VAL A O 1
ATOM 864 N N . TYR A 1 114 ? 5.661 4.229 2.774 1.00 95.50 114 TYR A N 1
ATOM 865 C CA . TYR A 1 114 ? 5.080 4.108 4.100 1.00 95.50 114 TYR A CA 1
ATOM 866 C C . TYR A 1 114 ? 3.596 4.444 4.067 1.00 95.50 114 TYR A C 1
ATOM 868 O O . TYR A 1 114 ? 3.181 5.406 3.415 1.00 95.50 114 TYR A O 1
ATOM 876 N N . PHE A 1 115 ? 2.811 3.678 4.818 1.00 95.81 115 PHE A N 1
ATOM 877 C CA . PHE A 1 115 ? 1.378 3.875 4.957 1.00 95.81 115 PHE A CA 1
ATOM 878 C C . PHE A 1 115 ? 0.970 3.985 6.425 1.00 95.81 115 PHE A C 1
ATOM 880 O O . PHE A 1 115 ? 1.395 3.191 7.268 1.00 95.81 115 PHE A O 1
ATOM 887 N N . HIS A 1 116 ? 0.106 4.957 6.706 1.00 95.19 116 HIS A N 1
ATOM 888 C CA . HIS A 1 116 ? -0.543 5.178 7.994 1.00 95.19 116 HIS A CA 1
ATOM 889 C C . HIS A 1 116 ? -2.059 5.031 7.840 1.00 95.19 116 HIS A C 1
ATOM 891 O O . HIS A 1 116 ? -2.653 5.678 6.978 1.00 95.19 116 HIS A O 1
ATOM 897 N N . TYR A 1 117 ? -2.699 4.206 8.665 1.00 95.56 117 TYR A N 1
ATO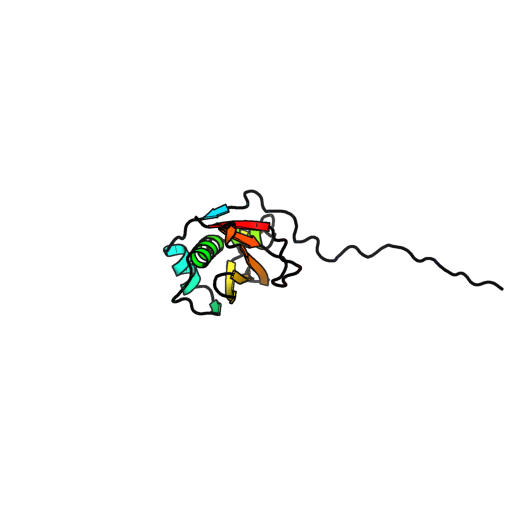M 898 C CA . TYR A 1 117 ? -4.151 4.055 8.674 1.00 95.56 117 TYR A CA 1
ATOM 899 C C . TYR A 1 117 ? -4.798 5.013 9.666 1.00 95.56 117 TYR A C 1
ATOM 901 O O . TYR A 1 117 ? -4.543 4.946 10.869 1.00 95.56 117 TYR A O 1
ATOM 909 N N . HIS A 1 118 ? -5.703 5.848 9.165 1.00 94.44 118 HIS A N 1
ATOM 910 C CA . HIS A 1 118 ? -6.523 6.722 9.985 1.00 94.44 118 HIS A CA 1
ATOM 911 C C . HIS A 1 118 ? -7.892 6.080 10.242 1.00 94.44 118 HIS A C 1
ATOM 913 O O . HIS A 1 118 ? -8.756 6.044 9.363 1.00 94.44 118 HIS A O 1
ATOM 919 N N . GLU A 1 119 ? -8.103 5.576 11.460 1.00 93.12 119 GLU A N 1
ATOM 920 C CA . GLU A 1 119 ? -9.270 4.757 11.821 1.00 93.12 119 GLU A CA 1
ATOM 921 C C . GLU A 1 119 ? -10.608 5.492 11.647 1.00 93.12 119 GLU A C 1
ATOM 923 O O . GLU A 1 119 ? -11.539 4.946 11.053 1.00 93.12 119 GLU A O 1
ATOM 928 N N . THR A 1 120 ? -10.696 6.749 12.091 1.00 93.50 120 THR A N 1
ATOM 929 C CA . THR A 1 120 ? -11.927 7.556 12.002 1.00 93.50 120 THR A CA 1
ATOM 930 C C . THR A 1 120 ? -12.352 7.810 10.556 1.00 93.50 120 THR A C 1
ATOM 932 O O . THR A 1 120 ? -13.541 7.847 10.252 1.00 93.50 120 THR A O 1
ATOM 935 N N . GLU A 1 121 ? -11.381 7.966 9.656 1.00 94.75 121 GLU A N 1
ATOM 936 C CA . GLU A 1 121 ? -11.625 8.241 8.232 1.00 94.75 121 GLU A CA 1
ATOM 937 C C . GLU A 1 121 ? -11.627 6.973 7.382 1.00 94.75 121 GLU A C 1
ATOM 939 O O . GLU A 1 121 ? -11.881 7.034 6.180 1.00 94.75 121 GLU A O 1
ATOM 944 N N . LYS A 1 122 ? -11.314 5.827 7.997 1.00 96.81 122 LYS A N 1
ATOM 945 C CA . LYS A 1 122 ? -11.144 4.538 7.331 1.00 96.81 122 LYS A CA 1
ATOM 946 C C . LYS A 1 122 ? -10.254 4.629 6.094 1.00 96.81 122 LYS A C 1
ATOM 948 O O . LYS A 1 122 ? -10.578 4.079 5.046 1.00 96.81 122 LYS A O 1
ATOM 953 N N . THR A 1 123 ? -9.148 5.357 6.196 1.00 96.75 123 THR A N 1
ATOM 954 C CA . THR A 1 123 ? -8.306 5.679 5.040 1.00 96.75 123 THR A CA 1
ATOM 955 C C . THR A 1 123 ? -6.843 5.394 5.341 1.00 96.75 123 THR A C 1
ATOM 957 O O . THR A 1 123 ? -6.321 5.805 6.375 1.00 96.75 123 THR A O 1
ATO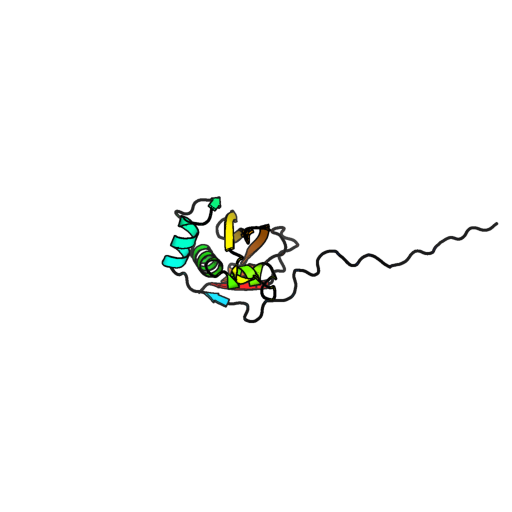M 960 N N . TRP A 1 124 ? -6.170 4.696 4.429 1.00 97.00 124 TRP A N 1
ATOM 961 C CA . TRP A 1 124 ? -4.716 4.622 4.395 1.00 97.00 124 TRP A CA 1
ATOM 962 C C . TRP A 1 124 ? -4.151 5.851 3.702 1.00 97.00 124 TRP A C 1
ATOM 964 O O . TRP A 1 124 ? -4.547 6.191 2.587 1.00 97.00 124 TRP A O 1
ATOM 974 N N . TYR A 1 125 ? -3.185 6.472 4.355 1.00 95.38 125 TYR A N 1
ATOM 975 C CA . TYR A 1 125 ? -2.427 7.608 3.871 1.00 95.38 125 TYR A CA 1
ATOM 976 C C . TYR A 1 125 ? -1.014 7.168 3.519 1.00 95.38 125 TYR A C 1
ATOM 978 O O . TYR A 1 125 ? -0.342 6.561 4.351 1.00 95.38 125 TYR A O 1
ATOM 986 N N . ARG A 1 126 ? -0.535 7.521 2.324 1.00 94.81 126 ARG A N 1
ATOM 987 C CA . ARG A 1 126 ? 0.891 7.459 1.998 1.00 94.81 126 ARG A CA 1
ATOM 988 C C . ARG A 1 126 ? 1.610 8.585 2.732 1.00 94.81 126 ARG A C 1
ATOM 990 O O . ARG A 1 126 ? 1.276 9.750 2.525 1.00 94.81 126 ARG A O 1
ATOM 997 N N . VAL A 1 127 ? 2.617 8.257 3.529 1.00 92.69 127 VAL A N 1
ATOM 998 C CA . VAL A 1 127 ? 3.394 9.220 4.326 1.00 92.69 127 VAL A CA 1
ATOM 999 C C . VAL A 1 127 ? 4.871 9.196 3.932 1.00 92.69 127 VAL A C 1
ATOM 1001 O O . VAL A 1 127 ? 5.369 8.197 3.417 1.00 92.69 127 VAL A O 1
ATOM 1004 N N . GLY A 1 128 ? 5.579 10.310 4.144 1.00 86.31 128 GLY A N 1
ATOM 1005 C CA . GLY A 1 128 ? 7.008 10.414 3.812 1.00 86.31 128 GLY A CA 1
ATOM 1006 C C . GLY A 1 128 ? 7.909 9.605 4.752 1.00 86.31 128 GLY A C 1
ATOM 1007 O O . GLY A 1 128 ? 8.960 9.121 4.345 1.00 86.31 128 GLY A O 1
ATOM 1008 N N . ASN A 1 129 ? 7.481 9.434 6.002 1.00 85.56 129 ASN A N 1
ATOM 1009 C CA . ASN A 1 129 ? 8.063 8.529 6.988 1.00 85.56 129 ASN A CA 1
ATOM 1010 C C . ASN A 1 129 ? 7.003 8.204 8.061 1.00 85.56 129 ASN A C 1
ATOM 1012 O O . ASN A 1 129 ? 5.895 8.740 8.028 1.00 85.56 129 ASN A O 1
ATOM 1016 N N . LEU A 1 130 ? 7.335 7.311 8.994 1.00 85.31 130 LEU A N 1
ATOM 1017 C CA . LEU A 1 130 ? 6.420 6.838 10.043 1.00 85.31 130 LEU A CA 1
ATOM 1018 C C . LEU A 1 130 ? 6.513 7.628 11.358 1.00 85.31 130 LEU A C 1
ATOM 1020 O O . LEU A 1 130 ? 5.941 7.213 12.365 1.00 85.31 130 LEU A O 1
ATOM 1024 N N . GLU A 1 131 ? 7.242 8.742 11.384 1.00 80.69 131 GLU A N 1
ATOM 1025 C CA . GLU A 1 131 ? 7.333 9.582 12.574 1.00 80.69 131 GLU A CA 1
ATOM 1026 C C . GLU A 1 131 ? 6.049 10.417 12.739 1.00 80.69 131 GLU A C 1
ATOM 1028 O O . GLU A 1 131 ? 5.511 10.931 11.752 1.00 80.69 131 GLU A O 1
ATOM 1033 N N . PRO A 1 132 ? 5.543 10.608 13.973 1.00 72.31 132 PRO A N 1
ATOM 1034 C CA . PRO A 1 132 ? 4.257 11.270 14.212 1.00 72.31 132 PRO A CA 1
ATOM 1035 C C . PRO A 1 132 ? 4.137 12.685 13.619 1.00 72.31 132 PRO A C 1
ATOM 1037 O O . PRO A 1 132 ? 3.072 13.069 13.128 1.00 72.31 132 PRO A O 1
ATOM 1040 N N . GLU A 1 133 ? 5.223 13.461 13.633 1.00 69.25 133 GLU A N 1
ATOM 1041 C CA . GLU A 1 133 ? 5.289 14.816 13.065 1.00 69.25 133 GLU A CA 1
ATOM 1042 C C . GLU A 1 133 ? 5.149 14.876 11.534 1.00 69.25 133 GLU A C 1
ATOM 1044 O O . GLU A 1 133 ? 4.812 15.929 10.988 1.00 69.25 133 GLU A O 1
ATOM 1049 N N . HIS A 1 134 ? 5.322 13.746 10.845 1.00 60.88 134 HIS A N 1
ATOM 1050 C CA . HIS A 1 134 ? 5.230 13.618 9.389 1.00 60.88 134 HIS A CA 1
ATOM 1051 C C . HIS A 1 134 ? 3.946 12.904 8.928 1.00 60.88 134 HIS A C 1
ATOM 1053 O O . HIS A 1 134 ? 3.821 12.519 7.766 1.00 60.88 134 HIS A O 1
ATOM 1059 N N . SER A 1 135 ? 2.951 12.794 9.814 1.00 62.34 135 SER A N 1
ATOM 1060 C CA . SER A 1 135 ? 1.633 12.189 9.551 1.00 62.34 135 SER A CA 1
ATOM 1061 C C . SER A 1 135 ? 0.780 12.913 8.500 1.00 62.34 135 SER A C 1
ATOM 1063 O O . SER A 1 135 ? -0.276 12.408 8.117 1.00 62.34 135 SER A O 1
ATOM 1065 N N . LYS A 1 136 ? 1.221 14.073 7.988 1.00 71.75 136 LYS A N 1
ATOM 1066 C CA . LYS A 1 136 ? 0.613 14.726 6.819 1.00 71.75 136 LYS A CA 1
ATOM 1067 C C . LYS A 1 136 ? 0.899 13.900 5.565 1.00 71.75 136 LYS A C 1
ATOM 1069 O O . LYS A 1 136 ? 1.831 14.180 4.817 1.00 71.75 136 LYS A O 1
ATOM 1074 N N . GLY A 1 137 ? 0.102 12.859 5.379 1.00 86.88 137 GLY A N 1
ATOM 1075 C CA . GLY A 1 137 ? 0.155 11.993 4.217 1.00 86.88 137 GLY A CA 1
ATOM 1076 C C . GLY A 1 137 ? -0.786 12.422 3.100 1.00 86.88 137 GLY A C 1
ATOM 1077 O O . GLY A 1 137 ? -1.636 13.299 3.247 1.00 86.88 137 GLY A O 1
ATOM 1078 N N . VAL A 1 138 ? -0.655 11.729 1.978 1.00 92.56 138 VAL A N 1
ATOM 1079 C CA . VAL A 1 138 ? -1.587 11.764 0.854 1.00 92.56 138 VAL A CA 1
ATOM 1080 C C . VAL A 1 138 ? -2.582 10.621 1.028 1.00 92.56 138 VAL A C 1
ATOM 1082 O O . VAL A 1 138 ? -2.163 9.472 1.158 1.00 92.56 138 VAL A O 1
ATOM 1085 N N . ALA A 1 139 ? -3.884 10.909 1.019 1.00 94.69 139 ALA A N 1
ATOM 1086 C CA . ALA A 1 139 ? -4.912 9.870 1.083 1.00 94.69 139 ALA A CA 1
ATOM 1087 C C . ALA A 1 139 ? -4.758 8.911 -0.109 1.00 94.69 139 ALA A C 1
ATOM 1089 O O . ALA A 1 139 ? -4.797 9.347 -1.258 1.00 94.69 139 ALA A O 1
ATOM 1090 N N . ALA A 1 140 ? -4.574 7.621 0.170 1.00 96.00 140 ALA A N 1
ATOM 1091 C CA . ALA A 1 140 ? -4.260 6.603 -0.828 1.00 96.00 140 ALA A CA 1
ATOM 1092 C C . ALA A 1 140 ? -5.412 5.626 -1.033 1.00 96.00 140 ALA A C 1
ATOM 1094 O O . ALA A 1 140 ? -5.872 5.442 -2.157 1.00 96.00 140 ALA A O 1
ATOM 1095 N N . VAL A 1 141 ? -5.902 5.028 0.057 1.00 97.69 141 VAL A N 1
ATOM 1096 C CA . VAL A 1 141 ? -6.879 3.937 -0.014 1.00 97.69 141 VAL A CA 1
ATOM 1097 C C . VAL A 1 141 ? -7.995 4.151 0.991 1.00 97.69 141 VAL A C 1
ATOM 1099 O O . VAL A 1 141 ? -7.745 4.145 2.193 1.00 97.69 141 VAL A O 1
ATOM 1102 N N . VAL A 1 142 ? -9.230 4.284 0.517 1.00 97.56 142 VAL A N 1
ATOM 1103 C CA . VAL A 1 142 ? -10.428 4.274 1.364 1.00 97.56 142 VAL A CA 1
ATOM 1104 C C . VAL A 1 142 ? -10.875 2.828 1.571 1.00 97.56 142 VAL A C 1
ATOM 1106 O O . VAL A 1 142 ? -11.122 2.101 0.606 1.00 97.56 142 VAL A O 1
ATOM 1109 N N . VAL A 1 143 ? -10.986 2.421 2.835 1.00 96.69 143 VAL A N 1
ATOM 1110 C CA . VAL A 1 143 ? -11.412 1.089 3.279 1.00 96.69 143 VAL A CA 1
ATOM 1111 C C . VAL A 1 143 ? -12.936 1.059 3.397 1.00 96.69 143 VAL A C 1
ATOM 1113 O O . VAL A 1 143 ? -13.512 1.771 4.225 1.00 96.69 143 VAL A O 1
ATOM 1116 N N . GLN A 1 144 ? -13.585 0.229 2.573 1.00 86.06 144 GLN A N 1
ATOM 1117 C CA . GLN A 1 144 ? -15.037 -0.009 2.625 1.00 86.06 144 GLN A CA 1
ATOM 1118 C C . GLN A 1 144 ? -15.431 -1.067 3.650 1.00 86.06 144 GLN A C 1
ATOM 1120 O O . GLN A 1 144 ? -14.735 -2.106 3.720 1.00 86.06 144 GLN A O 1
#

Secondary structure (DSSP, 8-state):
----------S----S--SSSPPPTTPSEEE---HHHHHHHHHHSEEES-GGG--HHHHHHHHHHTSHHHHHHHHT-TTSTTGGG-EEEEEEEEETTTEEEEEEE-SS-EEEEEEEEETTTTEEEEES-SSGGG--PEEEEEE-